Protein AF-A0A0F9RUL5-F1 (afdb_monomer)

Organism: NCBI:txid412755

Radius of gyration: 14.64 Å; Cα contacts (8 Å, |Δi|>4): 175; chains: 1; bounding box: 30×40×40 Å

pLDDT: mean 83.13, std 17.73, range [36.78, 96.88]

Structure (mmCIF, N/CA/C/O backbone):
data_AF-A0A0F9RUL5-F1
#
_entry.id   AF-A0A0F9RUL5-F1
#
loop_
_atom_site.group_PDB
_atom_site.id
_atom_site.type_symbol
_atom_site.label_atom_id
_atom_site.label_alt_id
_atom_site.label_comp_id
_atom_site.label_asym_id
_atom_site.label_entity_id
_atom_site.label_seq_id
_atom_site.pdbx_PDB_ins_code
_atom_site.Cartn_x
_atom_site.Cartn_y
_atom_site.Cartn_z
_atom_site.occupancy
_atom_site.B_iso_or_equiv
_atom_site.auth_seq_id
_atom_site.auth_comp_id
_atom_site.auth_asym_id
_atom_site.auth_atom_id
_atom_site.pdbx_PDB_model_num
ATOM 1 N N . MET A 1 1 ? 1.922 2.879 18.571 1.00 69.00 1 MET A N 1
ATOM 2 C CA . MET A 1 1 ? 1.126 2.474 17.389 1.00 69.00 1 MET A CA 1
ATOM 3 C C . MET A 1 1 ? 1.755 3.078 16.141 1.00 69.00 1 MET A C 1
ATOM 5 O O . MET A 1 1 ? 1.815 4.301 16.063 1.00 69.00 1 MET A O 1
ATOM 9 N N . THR A 1 2 ? 2.261 2.248 15.227 1.00 87.69 2 THR A N 1
ATOM 10 C CA . THR A 1 2 ? 2.953 2.683 13.998 1.00 87.69 2 THR A CA 1
ATOM 11 C C . THR A 1 2 ? 1.966 3.182 12.937 1.00 87.69 2 THR A C 1
ATOM 13 O O . THR A 1 2 ? 0.766 2.897 13.009 1.00 87.69 2 THR A O 1
ATOM 16 N N . THR A 1 3 ? 2.455 3.935 11.950 1.00 90.50 3 THR A N 1
ATOM 17 C CA . THR A 1 3 ? 1.679 4.347 10.766 1.00 90.50 3 THR A CA 1
ATOM 18 C C . THR A 1 3 ? 1.199 3.134 9.974 1.00 90.50 3 THR A C 1
ATOM 20 O O . THR A 1 3 ? 0.022 3.073 9.633 1.00 90.50 3 THR A O 1
ATOM 23 N N . ALA A 1 4 ? 2.048 2.117 9.796 1.00 90.38 4 ALA A N 1
ATOM 24 C CA . ALA A 1 4 ? 1.677 0.854 9.157 1.00 90.38 4 ALA A CA 1
ATOM 25 C C . ALA A 1 4 ? 0.486 0.169 9.855 1.00 90.38 4 ALA A C 1
ATOM 27 O O . ALA A 1 4 ? -0.500 -0.193 9.214 1.00 90.38 4 ALA A O 1
ATOM 28 N N . TYR A 1 5 ? 0.496 0.082 11.190 1.00 90.62 5 TYR A N 1
ATOM 29 C CA . TYR A 1 5 ? -0.638 -0.485 11.926 1.00 90.62 5 TYR A CA 1
ATOM 30 C C . TYR A 1 5 ? -1.918 0.363 11.786 1.00 90.62 5 TYR A C 1
ATOM 32 O O . TYR A 1 5 ? -3.012 -0.184 11.642 1.00 90.62 5 TYR A O 1
ATOM 40 N N . ARG A 1 6 ? -1.807 1.703 11.775 1.00 93.75 6 ARG A N 1
ATOM 41 C CA . ARG A 1 6 ? -2.955 2.593 11.494 1.00 93.75 6 ARG A CA 1
ATOM 42 C C . ARG A 1 6 ? -3.546 2.329 10.113 1.00 93.75 6 ARG A C 1
ATOM 44 O O . ARG A 1 6 ? -4.766 2.268 9.986 1.00 93.75 6 ARG A O 1
ATOM 51 N N . SER A 1 7 ? -2.692 2.148 9.111 1.00 94.94 7 SER A N 1
ATOM 52 C CA . SER A 1 7 ? -3.084 1.811 7.744 1.00 94.94 7 SER A CA 1
ATOM 53 C C . SER A 1 7 ? -3.796 0.464 7.675 1.00 94.94 7 SER A C 1
ATOM 55 O O . SER A 1 7 ? -4.875 0.400 7.099 1.00 94.94 7 SER A O 1
ATOM 57 N N . VAL A 1 8 ? -3.300 -0.576 8.353 1.00 94.25 8 VAL A N 1
ATOM 58 C CA . VAL A 1 8 ? -4.004 -1.869 8.442 1.00 94.25 8 VAL A CA 1
ATOM 59 C C . VAL A 1 8 ? -5.416 -1.702 9.012 1.00 94.25 8 VAL A C 1
ATOM 61 O O . VAL A 1 8 ? -6.379 -2.194 8.425 1.00 94.25 8 VAL A O 1
ATOM 64 N N . LEU A 1 9 ? -5.572 -0.977 10.126 1.00 95.25 9 LEU A N 1
ATOM 65 C CA . LEU A 1 9 ? -6.894 -0.721 10.708 1.00 95.25 9 LEU A CA 1
ATOM 66 C C . LEU A 1 9 ? -7.803 0.082 9.769 1.00 95.25 9 LEU A C 1
ATOM 68 O O . LEU A 1 9 ? -9.003 -0.186 9.705 1.00 95.25 9 LEU A O 1
ATOM 72 N N . HIS A 1 10 ? -7.248 1.066 9.061 1.00 95.56 10 HIS A N 1
ATOM 73 C CA . HIS A 1 10 ? -7.983 1.864 8.085 1.00 95.56 10 HIS A CA 1
ATOM 74 C C . HIS A 1 10 ? -8.502 1.000 6.928 1.00 95.56 10 HIS A C 1
ATOM 76 O O . HIS A 1 10 ? -9.697 1.028 6.646 1.00 95.56 10 HIS A O 1
ATOM 82 N N . MET A 1 11 ? -7.640 0.171 6.337 1.00 96.06 11 MET A N 1
ATOM 83 C CA . MET A 1 11 ? -7.997 -0.721 5.231 1.00 96.06 11 MET A CA 1
ATOM 84 C C . MET A 1 11 ? -9.031 -1.770 5.651 1.00 96.06 11 MET A C 1
ATOM 86 O O . MET A 1 11 ? -10.032 -1.970 4.963 1.00 96.06 11 MET A O 1
ATOM 90 N N . ARG A 1 12 ? -8.867 -2.379 6.834 1.00 95.69 12 ARG A N 1
ATOM 91 C CA . ARG A 1 12 ? -9.841 -3.344 7.374 1.00 95.69 12 ARG A CA 1
ATOM 92 C C . ARG A 1 12 ? -11.220 -2.725 7.594 1.00 95.69 12 ARG A C 1
ATOM 94 O O . ARG A 1 12 ? -12.224 -3.362 7.293 1.00 95.69 12 ARG A O 1
ATOM 101 N N . LYS A 1 13 ? -11.290 -1.469 8.051 1.00 95.94 13 LYS A N 1
ATOM 102 C CA . LYS A 1 13 ? -12.564 -0.731 8.164 1.00 95.94 13 LYS A CA 1
ATOM 103 C C . LYS A 1 13 ? -13.251 -0.496 6.817 1.00 95.94 13 LYS A C 1
ATOM 105 O O . LYS A 1 13 ? -14.461 -0.315 6.796 1.00 95.94 13 LYS A O 1
ATOM 110 N N . GLN A 1 14 ? -12.500 -0.501 5.720 1.00 93.00 14 GLN A N 1
ATOM 111 C CA . GLN A 1 14 ? -13.017 -0.368 4.356 1.00 93.00 14 GLN A CA 1
ATOM 112 C C . GLN A 1 14 ? -13.327 -1.719 3.689 1.00 93.00 14 GLN A C 1
ATOM 114 O O . GLN A 1 14 ? -13.626 -1.760 2.498 1.00 93.00 14 GLN A O 1
ATOM 119 N N . GLY A 1 15 ? -13.252 -2.827 4.432 1.00 93.69 15 GLY A N 1
ATOM 120 C CA . GLY A 1 15 ? -13.556 -4.163 3.917 1.00 93.69 15 GLY A CA 1
ATOM 121 C C . GLY A 1 15 ? -12.404 -4.840 3.173 1.00 93.69 15 GLY A C 1
ATOM 122 O O . GLY A 1 15 ? -12.630 -5.845 2.504 1.00 93.69 15 GLY A O 1
ATOM 123 N N . TRP A 1 16 ? -11.178 -4.324 3.284 1.00 95.00 16 TRP A N 1
ATOM 124 C CA . TRP A 1 16 ? -9.990 -5.001 2.766 1.00 95.00 16 TRP A CA 1
ATOM 125 C C . TRP A 1 16 ? -9.433 -5.999 3.782 1.00 95.00 16 TRP A C 1
ATOM 127 O O . TRP A 1 16 ? -9.389 -5.735 4.988 1.00 95.00 16 TRP A O 1
ATOM 137 N N . TRP A 1 17 ? -8.913 -7.122 3.299 1.00 95.06 17 TRP A N 1
ATOM 138 C CA . TRP A 1 17 ? -8.023 -7.972 4.082 1.00 95.06 17 TRP A CA 1
ATOM 139 C C . TRP A 1 17 ? -6.621 -7.380 4.028 1.00 95.06 17 TRP A C 1
ATOM 141 O O . TRP A 1 17 ? -5.996 -7.396 2.979 1.00 95.06 17 TRP A O 1
ATOM 151 N N . ALA A 1 18 ? -6.132 -6.832 5.143 1.00 93.31 18 ALA A N 1
ATOM 152 C CA . ALA A 1 18 ? -4.847 -6.131 5.187 1.00 93.31 18 ALA A CA 1
ATOM 153 C C . ALA A 1 18 ? -3.951 -6.615 6.332 1.00 93.31 18 ALA A C 1
ATOM 155 O O . ALA A 1 18 ? -4.437 -6.843 7.450 1.00 93.31 18 ALA A O 1
ATOM 156 N N . ASN A 1 19 ? -2.647 -6.722 6.062 1.00 91.00 19 ASN A N 1
ATOM 157 C CA . ASN A 1 19 ? -1.600 -7.079 7.022 1.00 91.00 19 ASN A CA 1
ATOM 158 C C . ASN A 1 19 ? -0.292 -6.333 6.717 1.00 91.00 19 ASN A C 1
ATOM 160 O O . ASN A 1 19 ? -0.004 -6.007 5.572 1.00 91.00 19 ASN A O 1
ATOM 164 N N . THR A 1 20 ? 0.515 -6.081 7.748 1.00 87.94 20 THR A N 1
ATOM 165 C CA . THR A 1 20 ? 1.884 -5.569 7.575 1.00 87.94 20 THR A CA 1
ATOM 166 C C . THR A 1 20 ? 2.781 -6.634 6.949 1.00 87.94 20 THR A C 1
ATOM 168 O O . THR A 1 20 ? 2.719 -7.795 7.369 1.00 87.94 20 THR A O 1
ATOM 171 N N . VAL A 1 21 ? 3.663 -6.237 6.030 1.00 80.44 21 VAL A N 1
ATOM 172 C CA . VAL A 1 21 ? 4.619 -7.144 5.365 1.00 80.44 21 VAL A CA 1
ATOM 173 C C . VAL A 1 21 ? 5.610 -7.749 6.375 1.00 80.44 21 VAL A C 1
ATOM 175 O O . VAL A 1 21 ? 5.958 -8.924 6.282 1.00 80.44 21 VAL A O 1
ATOM 178 N N . GLU A 1 22 ? 5.955 -7.018 7.441 1.00 66.44 22 GLU A N 1
ATOM 179 C CA . GLU A 1 22 ? 6.816 -7.487 8.547 1.00 66.44 22 GLU A CA 1
ATOM 180 C C . GLU A 1 22 ? 6.209 -8.628 9.407 1.00 66.44 22 GLU A C 1
ATOM 182 O O . GLU A 1 22 ? 6.859 -9.156 10.310 1.00 66.44 22 GLU A O 1
ATOM 187 N N . GLY A 1 23 ? 4.958 -9.036 9.159 1.00 51.88 23 GLY A N 1
ATOM 188 C CA . GLY A 1 23 ? 4.121 -9.737 10.139 1.00 51.88 23 GLY A CA 1
ATOM 189 C C . GLY A 1 23 ? 4.431 -11.205 10.469 1.00 51.88 23 GLY A C 1
ATOM 190 O O . GLY A 1 23 ? 3.978 -11.667 11.514 1.00 51.88 23 GLY A O 1
ATOM 191 N N . LYS A 1 24 ? 5.165 -11.974 9.653 1.00 48.44 24 LYS A N 1
ATOM 192 C CA . LYS A 1 24 ? 5.547 -13.374 9.971 1.00 48.44 24 LYS A CA 1
ATOM 193 C C . LYS A 1 24 ? 6.885 -13.709 9.327 1.00 48.44 24 LYS A C 1
ATOM 195 O O . LYS A 1 24 ? 7.213 -13.105 8.323 1.00 48.44 24 LYS A O 1
ATOM 200 N N . ARG A 1 25 ? 7.644 -14.681 9.853 1.00 45.28 25 ARG A N 1
ATOM 201 C CA . ARG A 1 25 ? 8.915 -15.248 9.323 1.00 45.28 25 ARG A CA 1
ATOM 202 C C . ARG A 1 25 ? 8.629 -16.485 8.441 1.00 45.28 25 ARG A C 1
ATOM 204 O O . ARG A 1 25 ? 7.638 -17.155 8.697 1.00 45.28 25 ARG A O 1
ATOM 211 N N . GLY A 1 26 ? 9.410 -16.761 7.391 1.00 43.00 26 GLY A N 1
ATOM 212 C CA . GLY A 1 26 ? 9.228 -17.939 6.516 1.00 43.00 26 GLY A CA 1
ATOM 213 C C . GLY A 1 26 ? 8.628 -17.734 5.112 1.00 43.00 26 GLY A C 1
ATOM 214 O O . GLY A 1 26 ? 7.712 -18.455 4.747 1.00 43.00 26 GLY A O 1
ATOM 215 N N . GLY A 1 27 ? 9.117 -16.788 4.309 1.00 43.34 27 GLY A N 1
ATOM 216 C CA . GLY A 1 27 ? 8.798 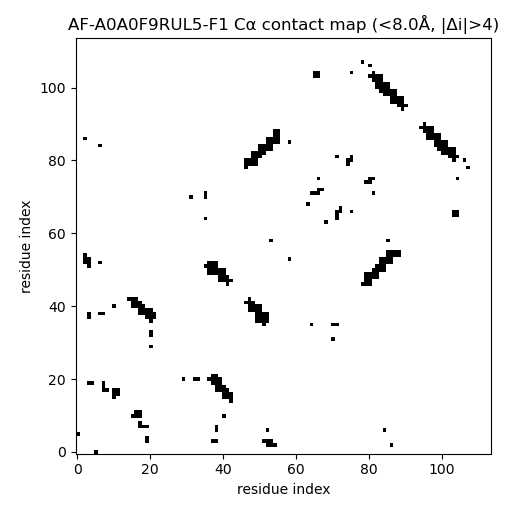-16.725 2.877 1.00 43.34 27 GLY A CA 1
ATOM 217 C C . GLY A 1 27 ? 9.893 -15.976 2.127 1.00 43.34 27 GLY A C 1
ATOM 218 O O . GLY A 1 27 ? 10.297 -14.909 2.577 1.00 43.34 27 GLY A O 1
ATOM 219 N N . GLN A 1 28 ? 10.407 -16.555 1.043 1.00 44.25 28 GLN A N 1
ATOM 220 C CA . GLN A 1 28 ? 11.507 -15.994 0.242 1.00 44.25 28 GLN A CA 1
ATOM 221 C C . GLN A 1 28 ? 11.051 -14.796 -0.621 1.00 44.25 28 GLN A C 1
ATOM 223 O O . GLN A 1 28 ? 11.825 -13.863 -0.798 1.00 44.25 28 GLN A O 1
ATOM 228 N N . TRP A 1 29 ? 9.766 -1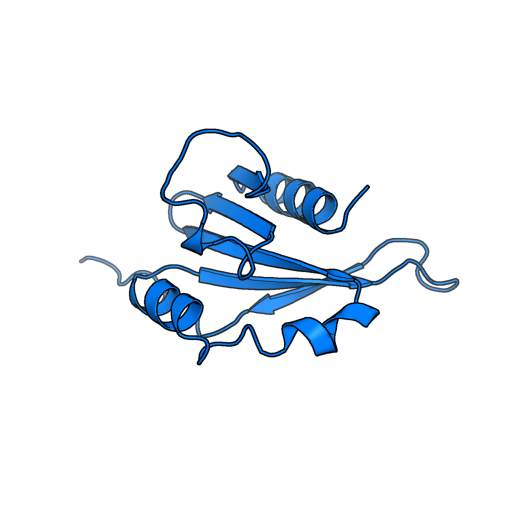4.756 -1.003 1.00 42.12 29 TRP A N 1
ATOM 229 C CA . TRP A 1 29 ? 9.025 -13.642 -1.642 1.00 42.12 29 TRP A CA 1
ATOM 230 C C . TRP A 1 29 ? 8.769 -12.435 -0.718 1.00 42.12 29 TRP A C 1
ATOM 232 O O . TRP A 1 29 ? 7.727 -11.791 -0.763 1.00 42.12 29 TRP A O 1
ATOM 242 N N . ARG A 1 30 ? 9.629 -12.236 0.278 1.00 50.44 30 ARG A N 1
ATOM 243 C CA . ARG A 1 30 ? 9.488 -11.145 1.250 1.00 50.44 30 ARG A CA 1
ATOM 244 C C . ARG A 1 30 ? 10.604 -10.132 1.120 1.00 50.44 30 ARG A C 1
ATOM 246 O O . ARG A 1 30 ? 10.409 -8.987 1.496 1.00 50.44 30 ARG A O 1
ATOM 253 N N . TYR A 1 31 ? 11.756 -10.546 0.599 1.00 47.59 31 TYR A N 1
ATOM 254 C CA . TYR A 1 31 ? 12.934 -9.693 0.455 1.00 47.59 31 TYR A CA 1
ATOM 255 C C . TYR A 1 31 ? 12.790 -8.628 -0.639 1.00 47.59 31 TYR A C 1
ATOM 257 O O . TYR A 1 31 ? 13.454 -7.604 -0.561 1.00 47.59 31 TYR A O 1
ATOM 265 N N . ASP A 1 32 ? 11.910 -8.849 -1.608 1.00 50.28 32 ASP A N 1
ATOM 266 C CA . ASP A 1 32 ? 11.573 -7.970 -2.731 1.00 50.28 32 ASP A CA 1
ATOM 267 C C . ASP A 1 32 ? 10.608 -6.834 -2.355 1.00 50.28 32 ASP A C 1
ATOM 269 O O . ASP A 1 32 ? 10.733 -5.727 -2.874 1.00 50.28 32 ASP A O 1
ATOM 273 N N . HIS A 1 33 ? 9.678 -7.063 -1.421 1.00 58.28 33 HIS A N 1
ATOM 274 C CA . HIS A 1 33 ? 8.753 -6.014 -0.958 1.00 58.28 33 HIS A CA 1
ATOM 275 C C . HIS A 1 33 ? 9.338 -5.154 0.177 1.00 58.28 33 HIS A C 1
ATOM 277 O O . HIS A 1 33 ? 8.880 -4.026 0.400 1.00 58.28 33 HIS A O 1
ATOM 283 N N . PHE A 1 34 ? 10.354 -5.659 0.896 1.00 61.97 34 PHE A N 1
ATOM 284 C CA . PHE A 1 34 ? 11.043 -4.911 1.951 1.00 61.97 34 PHE A CA 1
ATOM 285 C C . PHE A 1 34 ? 11.739 -3.672 1.370 1.00 61.97 34 PHE A C 1
ATOM 287 O O . PHE A 1 34 ? 12.656 -3.771 0.562 1.00 61.97 34 PHE A O 1
ATOM 294 N N . GLY A 1 35 ? 11.303 -2.491 1.814 1.00 69.69 35 GLY A N 1
ATOM 295 C CA . GLY A 1 35 ? 11.799 -1.197 1.333 1.00 69.69 35 GLY A CA 1
ATOM 296 C C . GLY A 1 35 ? 10.891 -0.512 0.308 1.00 69.69 35 GLY A C 1
ATOM 297 O O . GLY A 1 35 ? 11.097 0.668 0.038 1.00 69.69 35 GLY A O 1
ATOM 298 N N . VAL A 1 36 ? 9.867 -1.208 -0.202 1.00 86.25 36 VAL A N 1
ATOM 299 C CA . VAL A 1 36 ? 8.880 -0.651 -1.144 1.00 86.25 36 VAL A CA 1
ATOM 300 C C . VAL A 1 36 ? 7.508 -0.477 -0.496 1.00 86.25 36 VAL A C 1
ATOM 302 O O . VAL A 1 36 ? 6.876 0.555 -0.709 1.00 86.25 36 VAL A O 1
ATOM 305 N N . ALA A 1 37 ? 7.046 -1.459 0.287 1.00 90.44 37 ALA A N 1
ATOM 306 C CA . ALA A 1 37 ? 5.745 -1.416 0.954 1.00 90.44 37 ALA A CA 1
ATOM 307 C C . ALA A 1 37 ? 5.816 -1.902 2.410 1.00 90.44 37 ALA A C 1
ATOM 309 O O . ALA A 1 37 ? 6.417 -2.932 2.714 1.00 90.44 37 ALA A O 1
ATOM 310 N N . ASP A 1 38 ? 5.111 -1.209 3.306 1.00 90.38 38 ASP A N 1
ATOM 311 C CA . ASP A 1 38 ? 4.998 -1.590 4.720 1.00 90.38 38 ASP A CA 1
ATOM 312 C C . ASP A 1 38 ? 3.866 -2.606 4.955 1.00 90.38 38 ASP A C 1
ATOM 314 O O . ASP A 1 38 ? 3.841 -3.330 5.959 1.00 90.38 38 ASP A O 1
ATOM 318 N N . LEU A 1 39 ? 2.867 -2.628 4.070 1.00 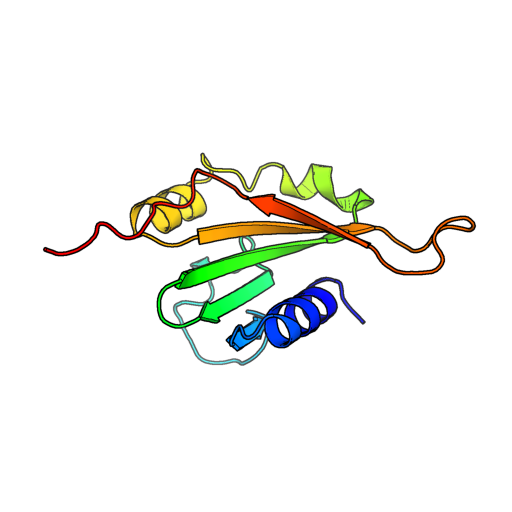89.94 39 LEU A N 1
ATOM 319 C CA . LEU A 1 39 ? 1.679 -3.469 4.189 1.00 89.94 39 LEU A CA 1
ATOM 320 C C . LEU A 1 39 ? 1.078 -3.838 2.833 1.00 89.94 39 LEU A C 1
ATOM 322 O O . LEU A 1 39 ? 1.182 -3.104 1.852 1.00 89.94 39 LEU A O 1
ATOM 326 N N . GLU A 1 40 ? 0.398 -4.975 2.838 1.00 92.00 40 GLU A N 1
ATOM 327 C CA . GLU A 1 40 ? -0.330 -5.533 1.709 1.00 92.00 40 GLU A CA 1
ATOM 328 C C . GLU A 1 40 ? -1.811 -5.646 2.080 1.00 92.00 40 GLU A C 1
ATOM 330 O O . GLU A 1 40 ? -2.174 -6.013 3.208 1.00 92.00 40 GLU A O 1
ATOM 335 N N . ALA A 1 41 ? -2.672 -5.296 1.130 1.00 92.88 41 ALA A N 1
ATOM 336 C CA . ALA A 1 41 ? -4.113 -5.380 1.246 1.00 92.88 41 ALA A CA 1
ATOM 337 C C . ALA A 1 41 ? -4.708 -6.071 0.017 1.00 92.88 41 ALA A C 1
ATOM 339 O O . ALA A 1 41 ? -4.302 -5.822 -1.110 1.00 92.88 41 ALA A O 1
ATOM 340 N N . PHE A 1 42 ? -5.714 -6.908 0.228 1.00 93.31 42 PHE A N 1
ATOM 341 C CA . PHE A 1 42 ? -6.451 -7.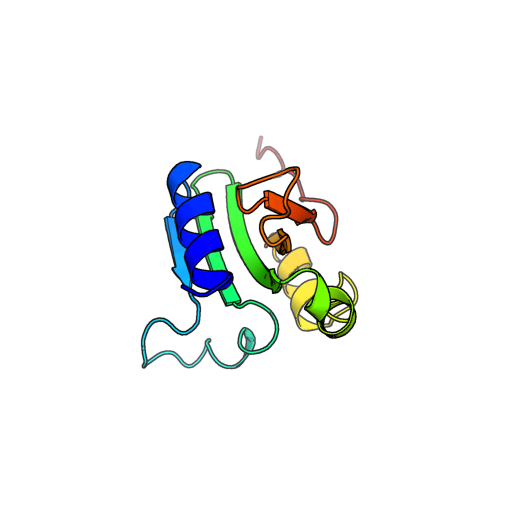588 -0.829 1.00 93.31 42 PHE A CA 1
ATOM 342 C C . PHE A 1 42 ? -7.955 -7.419 -0.624 1.00 93.31 42 PHE A C 1
ATOM 344 O O . PHE A 1 42 ? -8.454 -7.451 0.507 1.00 93.31 42 PHE A O 1
ATOM 351 N N . ARG A 1 43 ? -8.687 -7.260 -1.729 1.00 91.31 43 ARG A N 1
ATOM 352 C CA . ARG A 1 43 ? -10.150 -7.291 -1.743 1.00 91.31 43 ARG A CA 1
ATOM 353 C C . ARG A 1 43 ? -10.643 -7.944 -3.041 1.00 91.31 43 ARG A C 1
ATOM 355 O O . ARG A 1 43 ? -10.217 -7.528 -4.121 1.00 91.31 43 ARG A O 1
ATOM 362 N N . PRO A 1 44 ? -11.575 -8.915 -2.971 1.00 88.50 44 PRO A N 1
ATOM 363 C CA . PRO A 1 44 ? -12.169 -9.509 -4.167 1.00 88.50 44 PRO A CA 1
ATOM 364 C C . PRO A 1 44 ? -12.723 -8.448 -5.133 1.00 88.50 44 PRO A C 1
ATOM 366 O O . PRO A 1 44 ? -13.336 -7.463 -4.708 1.00 88.50 44 PRO A O 1
ATOM 369 N N . GLY A 1 45 ? -12.457 -8.622 -6.430 1.00 87.69 45 GLY A N 1
ATOM 370 C CA . GLY A 1 45 ? -12.839 -7.678 -7.491 1.00 87.69 45 GLY A CA 1
ATOM 371 C C . GLY A 1 45 ? -12.029 -6.374 -7.548 1.00 87.69 45 GLY A C 1
ATOM 372 O O . GLY A 1 45 ? -12.297 -5.550 -8.410 1.00 87.69 45 GLY A O 1
ATOM 373 N N . HIS A 1 46 ? -11.060 -6.169 -6.646 1.00 86.69 46 HIS A N 1
ATOM 374 C CA . HIS A 1 46 ? -10.233 -4.952 -6.595 1.00 86.69 46 HIS A CA 1
ATOM 375 C C . HIS A 1 46 ? -8.727 -5.236 -6.699 1.00 86.69 46 HIS A C 1
ATOM 377 O O . HIS A 1 46 ? -7.954 -4.297 -6.864 1.00 86.69 46 HIS A O 1
ATOM 383 N N . GLY A 1 47 ? -8.311 -6.505 -6.612 1.00 89.44 47 GLY A N 1
ATOM 384 C CA . GLY A 1 47 ? -6.915 -6.924 -6.737 1.00 89.44 47 GLY A CA 1
ATOM 385 C C . GLY A 1 47 ? -6.119 -6.837 -5.433 1.00 89.44 47 GLY A C 1
ATOM 386 O O . GLY A 1 47 ? -6.681 -6.833 -4.330 1.00 89.44 47 GLY A O 1
ATOM 387 N N . ILE A 1 48 ? -4.793 -6.816 -5.583 1.00 92.62 48 ILE A N 1
ATOM 388 C CA . ILE A 1 48 ? -3.825 -6.676 -4.491 1.00 92.62 48 ILE A CA 1
ATOM 389 C C . ILE A 1 48 ? -3.256 -5.256 -4.522 1.00 92.62 48 ILE A C 1
ATOM 391 O O . ILE A 1 48 ? -2.903 -4.723 -5.574 1.00 92.62 48 ILE A O 1
ATOM 395 N N . LEU A 1 49 ? -3.165 -4.654 -3.344 1.00 93.25 49 LEU A N 1
ATOM 396 C CA . LEU A 1 49 ? -2.695 -3.305 -3.109 1.00 93.25 49 LEU A CA 1
ATOM 397 C C . LEU A 1 49 ? -1.517 -3.330 -2.139 1.00 93.25 49 LEU A C 1
ATOM 399 O O . LEU A 1 49 ? -1.635 -3.769 -0.994 1.00 93.25 49 LEU A O 1
ATOM 403 N N . TRP A 1 50 ? -0.396 -2.790 -2.589 1.00 93.75 50 TRP A N 1
ATOM 404 C CA . TRP A 1 50 ? 0.756 -2.492 -1.756 1.00 93.75 50 TRP A CA 1
ATOM 405 C C . TRP A 1 50 ? 0.706 -1.054 -1.268 1.00 93.75 50 TRP A C 1
ATOM 407 O O . TRP A 1 50 ? 0.363 -0.132 -2.010 1.00 93.75 50 TRP A O 1
ATOM 417 N N . ILE A 1 51 ? 1.046 -0.858 0.002 1.00 94.06 51 ILE A N 1
ATOM 418 C CA . ILE A 1 51 ? 0.934 0.446 0.642 1.00 94.06 51 ILE A CA 1
ATOM 419 C C . ILE A 1 51 ? 2.218 0.748 1.404 1.00 94.06 51 ILE A C 1
ATOM 421 O O . ILE A 1 51 ? 2.576 0.053 2.357 1.00 94.06 51 ILE A O 1
ATOM 425 N N . GLN A 1 52 ? 2.861 1.853 1.036 1.00 94.75 52 GLN A N 1
ATOM 426 C CA . GLN A 1 52 ? 3.922 2.453 1.838 1.00 94.75 52 GLN A CA 1
ATOM 427 C C . GLN A 1 52 ? 3.322 3.487 2.790 1.00 94.75 52 GLN A C 1
ATOM 429 O O . GLN A 1 52 ? 2.587 4.381 2.370 1.00 94.75 52 GLN A O 1
ATOM 434 N N . SER A 1 53 ? 3.590 3.371 4.090 1.00 94.12 53 SER A N 1
ATOM 435 C CA . SER A 1 53 ? 2.808 4.044 5.124 1.00 94.12 53 SER A CA 1
ATOM 436 C C . SER A 1 53 ? 3.676 4.785 6.138 1.00 94.12 53 SER A C 1
ATOM 438 O O . SER A 1 53 ? 4.131 4.230 7.138 1.00 94.12 53 SER A O 1
ATOM 440 N N . TYR A 1 54 ? 3.747 6.104 6.012 1.00 93.38 54 TYR A N 1
ATOM 441 C CA . TYR A 1 54 ? 4.651 6.944 6.798 1.00 93.38 54 TYR A CA 1
ATOM 442 C C . TYR A 1 54 ? 3.974 8.199 7.353 1.00 93.38 54 TYR A C 1
ATOM 444 O O . TYR A 1 54 ? 2.845 8.552 7.010 1.00 93.38 54 TYR A O 1
ATOM 452 N N . ASP A 1 55 ? 4.670 8.868 8.270 1.00 94.44 55 ASP A N 1
ATOM 453 C CA . ASP A 1 55 ? 4.276 10.179 8.786 1.00 94.44 55 ASP A CA 1
ATOM 454 C C . ASP A 1 55 ? 4.598 11.262 7.748 1.00 94.44 55 ASP A C 1
ATOM 456 O O . ASP A 1 55 ? 5.627 11.180 7.080 1.00 94.44 55 ASP A O 1
ATOM 460 N N . TYR A 1 56 ? 3.763 12.296 7.635 1.00 94.19 56 TYR A N 1
ATOM 461 C CA . TYR A 1 56 ? 3.946 13.410 6.699 1.00 94.19 56 TYR A CA 1
ATOM 462 C C . TYR A 1 56 ? 5.385 13.949 6.626 1.00 94.19 56 TYR A C 1
ATOM 464 O O . TYR A 1 56 ? 5.874 1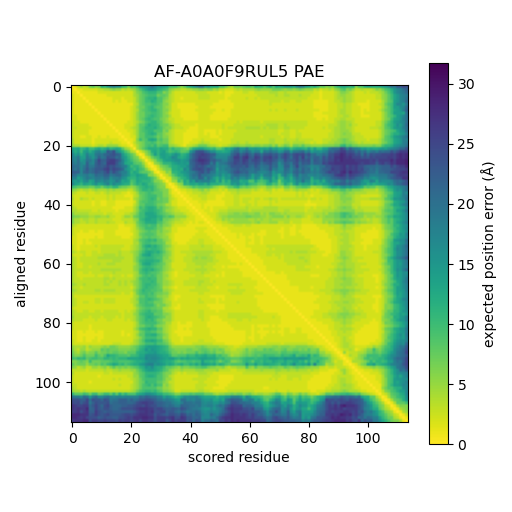4.241 5.534 1.00 94.19 56 TYR A O 1
ATOM 472 N N . TYR A 1 57 ? 6.097 14.042 7.754 1.00 91.75 57 TYR A N 1
ATOM 473 C CA . TYR A 1 57 ? 7.473 14.557 7.767 1.00 91.75 57 TYR A CA 1
ATOM 474 C C . TYR A 1 57 ? 8.491 13.645 7.063 1.00 91.75 57 TYR A C 1
ATOM 476 O O . TYR A 1 57 ? 9.519 14.132 6.599 1.00 91.75 57 TYR A O 1
ATOM 484 N N . ALA A 1 58 ? 8.199 12.350 6.930 1.00 91.50 58 ALA A N 1
ATOM 485 C CA . ALA A 1 58 ? 9.036 11.386 6.219 1.00 91.50 58 ALA A CA 1
ATOM 486 C C . ALA A 1 58 ? 8.741 11.325 4.709 1.00 91.50 58 ALA A C 1
ATOM 488 O O . ALA A 1 58 ? 9.423 10.606 3.985 1.00 91.50 58 ALA A O 1
ATOM 489 N N . ARG A 1 59 ? 7.773 12.102 4.199 1.00 92.94 59 ARG A N 1
ATOM 490 C CA . ARG A 1 59 ? 7.357 12.079 2.785 1.00 92.94 59 ARG A CA 1
ATOM 491 C C . ARG A 1 59 ? 8.521 12.188 1.803 1.00 92.94 59 ARG A C 1
ATOM 493 O O . ARG A 1 59 ? 8.604 11.376 0.891 1.00 92.94 59 ARG A O 1
ATOM 500 N N . LYS A 1 60 ? 9.444 13.126 2.036 1.00 91.56 60 LYS A N 1
ATOM 501 C CA . LYS A 1 60 ? 10.608 13.335 1.159 1.00 91.56 60 LYS A CA 1
ATOM 502 C C . LYS A 1 60 ? 11.508 12.104 1.049 1.00 91.56 60 LYS A C 1
ATOM 504 O O . LYS A 1 60 ? 12.094 11.879 -0.000 1.00 91.56 60 LYS A O 1
ATOM 509 N N . VAL A 1 61 ? 11.605 11.303 2.112 1.00 90.38 61 VAL A N 1
ATOM 510 C CA . VAL A 1 61 ? 12.405 10.070 2.110 1.00 90.38 61 VAL A CA 1
ATOM 511 C C . VAL A 1 61 ? 11.792 9.037 1.165 1.00 90.38 61 VAL A C 1
ATOM 513 O O . VAL A 1 61 ? 12.527 8.277 0.551 1.00 90.38 61 VAL A O 1
ATOM 516 N N . HIS A 1 62 ? 10.469 9.051 0.982 1.00 91.69 62 HIS A N 1
ATOM 517 C CA . HIS A 1 62 ? 9.730 8.071 0.185 1.00 91.69 62 HIS A CA 1
ATOM 518 C C . HIS A 1 62 ? 9.314 8.569 -1.209 1.00 91.69 62 HIS A C 1
ATOM 520 O O . HIS A 1 62 ? 8.668 7.826 -1.938 1.00 91.69 62 HIS A O 1
ATOM 526 N N . ASP A 1 63 ? 9.677 9.787 -1.629 1.00 90.75 63 ASP A N 1
ATOM 527 C CA . ASP A 1 63 ? 9.299 10.301 -2.961 1.00 90.75 63 ASP A CA 1
ATOM 528 C C . ASP A 1 63 ? 9.956 9.509 -4.121 1.00 90.75 63 ASP A C 1
ATOM 530 O O . ASP A 1 63 ? 9.466 9.537 -5.253 1.00 90.75 63 ASP A O 1
ATOM 534 N N . HIS A 1 64 ? 11.027 8.754 -3.842 1.00 92.69 64 HIS A N 1
ATOM 535 C CA . HIS A 1 64 ? 11.647 7.827 -4.797 1.00 92.69 64 HIS A CA 1
ATOM 536 C C . HIS A 1 64 ? 10.794 6.575 -5.079 1.00 92.69 64 HIS A C 1
ATOM 538 O O . HIS A 1 64 ? 10.986 5.930 -6.106 1.00 92.69 64 HIS A O 1
ATOM 544 N N . LEU A 1 65 ? 9.838 6.244 -4.202 1.00 93.38 65 LEU A N 1
ATOM 545 C CA . LEU A 1 65 ? 8.886 5.147 -4.387 1.00 93.38 65 LEU A CA 1
ATOM 546 C C . LEU A 1 65 ? 7.724 5.632 -5.263 1.00 93.38 65 LEU A C 1
ATOM 548 O O . LEU A 1 65 ? 6.618 5.897 -4.804 1.00 93.38 65 LEU A O 1
ATOM 552 N N . ASN A 1 66 ? 8.007 5.835 -6.543 1.00 93.44 66 ASN A N 1
ATOM 553 C CA . ASN A 1 66 ? 7.050 6.316 -7.537 1.00 93.44 66 ASN A CA 1
ATOM 554 C C . ASN A 1 66 ? 6.908 5.309 -8.693 1.00 93.44 66 ASN A C 1
ATOM 556 O O . ASN A 1 66 ? 7.464 4.215 -8.639 1.00 93.44 66 ASN A O 1
ATOM 560 N N . ALA A 1 67 ? 6.140 5.663 -9.727 1.00 92.81 67 ALA A N 1
ATOM 561 C CA . ALA A 1 67 ? 5.811 4.754 -10.828 1.00 92.81 67 ALA A CA 1
ATOM 562 C C . ALA A 1 67 ? 7.032 4.317 -11.662 1.00 92.81 67 ALA A C 1
ATOM 564 O O . ALA A 1 67 ? 6.959 3.299 -12.341 1.00 92.81 67 ALA A O 1
ATOM 565 N N . GLU A 1 68 ? 8.151 5.044 -11.583 1.00 93.12 68 GLU A N 1
ATOM 566 C CA . GLU A 1 68 ? 9.397 4.698 -12.277 1.00 93.12 68 GLU A CA 1
ATOM 567 C C . GLU A 1 68 ? 10.329 3.818 -11.436 1.00 93.12 68 GLU A C 1
ATOM 569 O O . GLU A 1 68 ? 11.340 3.329 -11.941 1.00 93.12 68 GLU A O 1
ATOM 574 N N . HIS A 1 69 ? 10.017 3.591 -10.155 1.00 92.25 69 HIS A N 1
ATOM 575 C CA . HIS A 1 69 ? 10.794 2.671 -9.333 1.00 92.25 69 HIS A CA 1
ATOM 576 C C . HIS A 1 69 ? 10.677 1.250 -9.914 1.00 92.25 69 HIS A C 1
ATOM 578 O O . HIS A 1 69 ? 9.548 0.781 -10.060 1.00 92.25 69 HIS A O 1
ATOM 584 N N . PRO A 1 70 ? 11.782 0.525 -10.187 1.00 90.88 70 PRO A N 1
ATOM 585 C CA . PRO A 1 70 ? 11.752 -0.725 -10.957 1.00 90.88 70 PRO A CA 1
ATOM 586 C C . PRO A 1 70 ? 10.726 -1.745 -10.448 1.00 90.88 70 PRO A C 1
ATOM 588 O O . PRO A 1 70 ? 9.870 -2.201 -11.195 1.00 90.88 70 PRO A O 1
ATOM 591 N N . ILE A 1 71 ? 10.728 -1.998 -9.136 1.00 90.25 71 ILE A N 1
ATOM 592 C CA . ILE A 1 71 ? 9.806 -2.953 -8.503 1.00 90.25 71 ILE A CA 1
ATOM 593 C C . ILE A 1 71 ? 8.347 -2.472 -8.571 1.00 90.25 71 ILE A C 1
ATOM 595 O O . ILE A 1 71 ? 7.442 -3.270 -8.792 1.00 90.25 71 ILE A O 1
ATOM 599 N N . ILE A 1 72 ? 8.101 -1.167 -8.398 1.00 91.62 72 ILE A N 1
ATOM 600 C CA . ILE A 1 72 ? 6.737 -0.614 -8.436 1.00 91.62 72 ILE A CA 1
ATOM 601 C C . ILE A 1 72 ? 6.215 -0.659 -9.869 1.00 91.62 72 ILE A C 1
ATOM 603 O O . ILE A 1 72 ? 5.060 -1.001 -10.092 1.00 91.62 72 ILE A O 1
ATOM 607 N N . LYS A 1 73 ? 7.069 -0.346 -10.842 1.00 91.44 73 LYS A N 1
ATOM 608 C CA . LYS A 1 73 ? 6.743 -0.397 -12.261 1.00 91.44 73 LYS A CA 1
ATOM 609 C C . LYS A 1 73 ? 6.307 -1.797 -12.687 1.00 91.44 73 LYS A C 1
ATOM 611 O O . LYS A 1 73 ? 5.234 -1.934 -13.270 1.00 91.44 73 LYS A O 1
ATOM 616 N N . ASP A 1 74 ? 7.087 -2.820 -12.345 1.00 90.81 74 ASP A N 1
ATOM 617 C CA . ASP A 1 74 ? 6.774 -4.213 -12.683 1.00 90.81 74 ASP A CA 1
ATOM 618 C C . ASP A 1 74 ? 5.512 -4.704 -11.956 1.00 90.81 74 ASP A C 1
ATOM 620 O O . ASP A 1 74 ? 4.669 -5.390 -12.541 1.00 90.81 74 ASP A O 1
ATOM 624 N N . TRP A 1 75 ? 5.329 -4.290 -10.698 1.00 91.12 75 TRP A N 1
ATOM 625 C CA . TRP A 1 75 ? 4.120 -4.570 -9.924 1.00 91.12 75 TRP A CA 1
ATOM 626 C C . TRP A 1 75 ? 2.861 -3.984 -10.572 1.00 91.12 75 TRP A C 1
ATOM 628 O O . TRP A 1 75 ? 1.875 -4.694 -10.776 1.00 91.12 75 TRP A O 1
ATOM 638 N N . LEU A 1 76 ? 2.905 -2.702 -10.947 1.00 92.25 76 LEU A N 1
ATOM 639 C CA . LEU A 1 76 ? 1.803 -2.027 -11.632 1.00 92.25 76 LEU A CA 1
ATOM 640 C C . LEU A 1 76 ? 1.527 -2.660 -13.005 1.00 92.25 76 LEU A C 1
ATOM 642 O O . LEU A 1 76 ? 0.369 -2.854 -13.365 1.00 92.25 76 LEU A O 1
ATOM 646 N N . ALA A 1 77 ? 2.572 -3.031 -13.754 1.00 90.62 77 ALA A N 1
ATOM 647 C CA . ALA A 1 77 ? 2.441 -3.717 -15.042 1.00 90.62 77 ALA A CA 1
ATOM 648 C C . ALA A 1 77 ? 1.815 -5.117 -14.917 1.00 90.62 77 ALA A C 1
ATOM 650 O O . ALA A 1 77 ? 1.188 -5.598 -15.857 1.00 90.62 77 ALA A O 1
ATOM 651 N N . SER A 1 78 ? 1.935 -5.745 -13.746 1.00 90.19 78 SER A N 1
ATOM 652 C CA . SER A 1 78 ? 1.319 -7.038 -13.429 1.00 90.19 78 SER A CA 1
ATOM 653 C C . SER A 1 78 ? -0.143 -6.917 -12.965 1.00 90.19 78 SER A C 1
ATOM 655 O O . SER A 1 78 ? -0.733 -7.903 -12.525 1.00 90.19 78 SER A O 1
ATOM 657 N N . GLY A 1 79 ? -0.734 -5.716 -13.020 1.00 89.75 79 GLY A N 1
ATOM 658 C CA . GLY A 1 79 ? -2.096 -5.440 -12.544 1.00 89.75 79 GLY A CA 1
ATOM 659 C C . GLY A 1 79 ? -2.194 -5.193 -11.035 1.00 89.75 79 GLY A C 1
ATOM 660 O O . GLY A 1 79 ? -3.294 -5.055 -10.492 1.00 89.75 79 GLY A O 1
ATOM 661 N N . GLY A 1 80 ? -1.056 -5.131 -10.343 1.00 92.00 80 GLY A N 1
ATOM 662 C CA . GLY A 1 80 ? -0.981 -4.718 -8.953 1.00 92.00 80 GLY A CA 1
ATOM 663 C C . GLY A 1 80 ? -1.290 -3.232 -8.776 1.00 92.00 80 GLY A C 1
ATOM 664 O O . GLY A 1 80 ? -1.228 -2.438 -9.713 1.00 92.00 80 GLY A O 1
ATOM 665 N N . GLN A 1 81 ? -1.622 -2.831 -7.552 1.00 94.25 81 GLN A N 1
ATOM 666 C CA . GLN A 1 81 ? -1.838 -1.426 -7.208 1.00 94.25 81 GLN A CA 1
ATOM 667 C C . GLN A 1 81 ? -0.849 -0.965 -6.142 1.00 94.25 81 GLN A C 1
ATOM 669 O O . GLN A 1 81 ? -0.482 -1.739 -5.255 1.00 94.25 81 GLN A O 1
ATOM 674 N N . PHE A 1 82 ? -0.442 0.303 -6.194 1.00 94.62 82 PHE A N 1
ATOM 675 C CA . PHE A 1 82 ? 0.460 0.887 -5.205 1.00 94.62 82 PHE A CA 1
ATOM 676 C C . PHE A 1 82 ? -0.009 2.276 -4.768 1.00 94.62 82 PHE A C 1
ATOM 678 O O . PHE A 1 82 ? -0.395 3.113 -5.591 1.00 94.62 82 PHE A O 1
ATOM 685 N N . CYS A 1 83 ? 0.027 2.544 -3.464 1.00 95.75 83 CYS A N 1
ATOM 686 C CA . CYS A 1 83 ? -0.251 3.876 -2.945 1.00 95.75 83 CYS A CA 1
ATOM 687 C C . CYS A 1 83 ? 0.575 4.218 -1.705 1.00 95.75 83 CYS A C 1
ATOM 689 O O . CYS A 1 83 ? 1.088 3.362 -0.984 1.00 95.75 83 CYS A O 1
ATOM 691 N N . HIS A 1 84 ? 0.681 5.515 -1.438 1.00 96.25 84 HIS A N 1
ATOM 692 C CA . HIS A 1 84 ? 1.224 6.026 -0.192 1.00 96.25 84 HIS A CA 1
ATOM 693 C C . HIS A 1 84 ? 0.095 6.374 0.769 1.00 96.25 84 HIS A C 1
ATOM 695 O O . HIS A 1 84 ? -0.808 7.143 0.433 1.00 96.25 84 HIS A O 1
ATOM 701 N N . HIS A 1 85 ? 0.200 5.872 1.993 1.00 96.88 85 HIS A N 1
ATOM 702 C CA . HIS A 1 85 ? -0.576 6.333 3.133 1.00 96.88 85 HIS A CA 1
ATOM 703 C C . HIS A 1 85 ? 0.241 7.350 3.926 1.00 96.88 85 HIS A C 1
ATOM 705 O O . HIS A 1 85 ? 1.127 6.994 4.706 1.00 96.88 85 HIS A O 1
ATOM 711 N N . VAL A 1 86 ? -0.077 8.630 3.738 1.00 96.81 86 VAL A N 1
ATOM 712 C CA . VAL A 1 86 ? 0.593 9.738 4.418 1.00 96.81 86 VAL A CA 1
ATOM 713 C C . VAL A 1 86 ? -0.229 10.144 5.634 1.00 96.81 86 VAL A C 1
ATOM 715 O O . VAL A 1 86 ? -1.299 10.748 5.527 1.00 96.81 86 VAL A O 1
ATOM 718 N N . TRP A 1 87 ? 0.268 9.797 6.816 1.00 96.31 87 TRP A N 1
ATOM 719 C CA . TRP A 1 87 ? -0.397 10.094 8.077 1.00 96.31 87 TRP A CA 1
ATOM 720 C C . TRP A 1 87 ? 0.030 11.450 8.626 1.00 96.31 87 TRP A C 1
ATOM 722 O O . TRP A 1 87 ? 1.208 11.715 8.863 1.00 96.31 87 TRP A O 1
ATOM 732 N N . HIS A 1 88 ? -0.953 12.293 8.910 1.00 94.56 88 HIS A N 1
ATOM 733 C CA . HIS A 1 88 ? -0.753 13.597 9.523 1.00 94.56 88 HIS A CA 1
ATOM 734 C C . HIS A 1 88 ? -1.075 13.519 11.013 1.00 94.56 88 HIS A C 1
ATOM 736 O O . HIS A 1 88 ? -2.173 13.104 11.412 1.00 94.56 88 HIS A O 1
ATOM 742 N N . ARG A 1 89 ? -0.112 13.930 11.846 1.00 90.62 89 ARG A N 1
ATOM 743 C CA . ARG A 1 89 ? -0.291 13.994 13.301 1.00 90.62 89 ARG A CA 1
ATOM 744 C C . ARG A 1 89 ? -1.442 14.937 13.672 1.00 90.62 89 ARG A C 1
ATOM 746 O O . ARG A 1 89 ? -1.625 15.958 13.005 1.00 90.62 89 ARG A O 1
ATOM 753 N N . PRO A 1 90 ? -2.161 14.658 14.773 1.00 88.56 90 PRO A N 1
ATOM 754 C CA . PRO A 1 90 ? -3.107 15.596 15.350 1.00 88.56 90 PRO A CA 1
ATOM 755 C C . PRO A 1 90 ? -2.460 16.962 15.582 1.00 88.56 90 PRO A C 1
ATOM 757 O O . PRO A 1 90 ? -1.324 17.058 16.046 1.00 88.56 90 PRO A O 1
ATOM 760 N N . ARG A 1 91 ? -3.205 18.024 15.293 1.00 87.50 91 ARG A N 1
ATOM 761 C CA . ARG A 1 91 ? -2.835 19.415 15.584 1.00 87.50 91 ARG A CA 1
ATOM 762 C C . ARG A 1 91 ? -3.915 20.036 16.462 1.00 87.50 91 ARG A C 1
ATOM 764 O O . ARG A 1 91 ? -5.034 19.540 16.503 1.00 87.50 91 ARG A O 1
ATOM 771 N N . LYS A 1 92 ? -3.635 21.175 17.101 1.00 84.94 92 LYS A N 1
ATOM 772 C CA . LYS A 1 92 ? -4.606 21.872 17.973 1.00 84.94 92 LYS A CA 1
ATOM 773 C C . LYS A 1 92 ? -5.986 22.075 17.316 1.00 84.94 92 LYS A C 1
ATOM 775 O O . LYS A 1 92 ? -6.999 21.959 17.989 1.00 84.94 92 LYS A O 1
ATOM 780 N N . LYS A 1 93 ? -6.025 22.339 16.002 1.00 85.12 93 LYS A N 1
ATOM 781 C CA . LYS A 1 93 ? -7.265 22.514 15.219 1.00 85.12 93 LYS A CA 1
ATOM 782 C C . LYS A 1 93 ? -7.893 21.203 14.716 1.00 85.12 93 LYS A C 1
ATOM 784 O O . LYS A 1 93 ? -9.064 21.197 14.367 1.00 85.12 93 LYS A O 1
ATOM 789 N N . ILE A 1 94 ? -7.129 20.111 14.652 1.00 81.69 94 ILE A N 1
ATOM 790 C CA . ILE A 1 94 ? -7.579 18.798 14.168 1.00 81.69 94 ILE A CA 1
ATOM 791 C C . ILE A 1 94 ? -7.072 17.751 15.168 1.00 81.69 94 ILE A C 1
ATOM 793 O O . ILE A 1 94 ? -5.955 17.251 15.019 1.00 81.69 94 ILE A O 1
ATOM 797 N N . PRO A 1 95 ? -7.855 17.412 16.206 1.00 82.88 95 PRO A N 1
ATOM 798 C CA . PRO A 1 95 ? -7.384 16.595 17.327 1.00 82.88 95 PRO A CA 1
ATOM 799 C C . PRO A 1 95 ? -7.241 15.103 16.984 1.00 82.88 95 PRO A C 1
ATOM 801 O O . PRO A 1 95 ? -6.959 14.284 17.856 1.00 82.88 95 PRO A O 1
ATOM 804 N N . LYS A 1 96 ? -7.437 14.721 15.720 1.00 88.19 96 LYS A N 1
ATOM 805 C CA . LYS A 1 96 ? -7.377 13.339 15.246 1.00 88.19 96 LYS A CA 1
ATOM 806 C C . LYS A 1 96 ? -6.315 13.202 14.164 1.00 88.19 96 LYS A C 1
ATOM 808 O O . LYS A 1 96 ? -6.027 14.145 13.434 1.00 88.19 96 LYS A O 1
ATOM 813 N N . TRP A 1 97 ? -5.753 12.003 14.066 1.00 91.44 97 TRP A N 1
ATOM 814 C CA . TRP A 1 97 ? -4.908 11.639 12.937 1.00 91.44 97 TRP A CA 1
ATOM 815 C C . TRP A 1 97 ? -5.729 11.701 11.655 1.00 91.44 97 TRP A C 1
ATOM 817 O O . TRP A 1 97 ? -6.861 11.217 11.626 1.00 91.44 97 TRP A O 1
ATOM 827 N N . THR A 1 98 ? -5.146 12.274 10.613 1.00 94.19 98 THR A N 1
ATOM 828 C CA . THR A 1 98 ? -5.739 12.308 9.275 1.00 94.19 98 THR A CA 1
ATOM 829 C C . THR A 1 98 ? -4.847 11.543 8.309 1.00 94.19 98 THR A C 1
ATOM 831 O O . THR A 1 98 ? -3.643 11.415 8.536 1.00 94.19 98 THR A O 1
ATOM 834 N N . LEU A 1 99 ? -5.463 10.970 7.281 1.00 95.81 99 LEU A N 1
ATOM 835 C CA . LEU A 1 99 ? -4.793 10.176 6.262 1.00 95.81 99 LEU A CA 1
ATOM 836 C C . LEU A 1 99 ? -4.989 10.853 4.910 1.00 95.81 99 LEU A C 1
ATOM 838 O O . LEU A 1 99 ? -6.117 11.142 4.520 1.00 95.81 99 LEU A O 1
ATOM 842 N N . GLU A 1 100 ? -3.890 11.058 4.200 1.00 95.81 100 GLU A N 1
ATOM 843 C CA . GLU A 1 100 ? -3.859 11.400 2.783 1.00 95.81 100 GLU A CA 1
ATOM 844 C C . GLU A 1 100 ? -3.407 10.149 2.019 1.00 95.81 100 GLU A C 1
ATOM 846 O O . GLU A 1 100 ? -2.351 9.589 2.313 1.00 95.81 100 GLU A O 1
ATOM 851 N N . THR A 1 101 ? -4.216 9.691 1.062 1.00 95.81 101 THR A N 1
ATOM 852 C CA . THR A 1 101 ? -3.864 8.564 0.184 1.00 95.81 101 THR A CA 1
ATOM 853 C C . THR A 1 101 ? -3.381 9.109 -1.152 1.00 95.81 101 THR A C 1
ATOM 855 O O . THR A 1 101 ? -4.106 9.858 -1.804 1.00 95.81 101 THR A O 1
ATOM 858 N N . ARG A 1 102 ? -2.168 8.739 -1.567 1.00 94.94 102 ARG A N 1
ATOM 859 C CA . ARG A 1 102 ? -1.599 9.123 -2.867 1.00 94.94 102 ARG A CA 1
ATOM 860 C C . ARG A 1 102 ? -1.387 7.875 -3.711 1.00 94.94 102 ARG A C 1
ATOM 862 O O . ARG A 1 102 ? -0.476 7.102 -3.437 1.00 94.94 102 ARG A O 1
ATOM 869 N N . TRP A 1 103 ? -2.228 7.679 -4.715 1.00 94.62 103 TRP A N 1
ATOM 870 C CA . TRP A 1 103 ? -2.081 6.582 -5.670 1.00 94.62 103 TRP A CA 1
ATOM 871 C C . TRP A 1 103 ? -0.897 6.829 -6.602 1.00 94.62 103 TRP A C 1
ATOM 873 O O . TRP A 1 103 ? -0.655 7.967 -7.009 1.00 94.62 103 TRP A O 1
ATOM 883 N N . ILE A 1 104 ? -0.156 5.767 -6.903 1.00 93.75 104 ILE A N 1
ATOM 884 C CA . ILE A 1 104 ? 0.993 5.792 -7.802 1.00 93.75 104 ILE A CA 1
ATOM 885 C C . ILE A 1 104 ? 0.626 5.002 -9.057 1.00 93.75 104 ILE A C 1
ATOM 887 O O . ILE A 1 104 ? 0.234 3.842 -8.970 1.00 93.75 104 ILE A O 1
ATOM 891 N N . GLY A 1 105 ? 0.743 5.652 -10.215 1.00 85.00 105 GLY A N 1
ATOM 892 C CA . GLY A 1 105 ? 0.194 5.138 -11.470 1.00 85.00 105 GLY A CA 1
ATOM 893 C C . GLY A 1 105 ? -1.326 5.322 -11.568 1.00 85.00 105 GLY A C 1
ATOM 894 O O . GLY A 1 105 ? -1.982 5.792 -10.636 1.00 85.00 105 GLY A O 1
ATOM 895 N N . ALA A 1 106 ? -1.892 4.985 -12.726 1.00 62.25 106 ALA A N 1
ATOM 896 C CA . ALA A 1 106 ? -3.339 4.889 -12.879 1.00 62.25 106 ALA A CA 1
ATOM 897 C C . ALA A 1 106 ? -3.793 3.513 -12.367 1.00 62.25 106 ALA A C 1
ATOM 899 O O . ALA A 1 106 ? -3.171 2.518 -12.745 1.00 62.25 106 ALA A O 1
ATOM 900 N N . PRO A 1 107 ? -4.857 3.408 -11.549 1.00 54.28 107 PRO A N 1
ATOM 901 C CA . PRO A 1 107 ? -5.473 2.114 -11.305 1.00 54.28 107 PRO A CA 1
ATOM 902 C C . PRO A 1 107 ? -5.955 1.588 -12.658 1.00 54.28 107 PRO A C 1
ATOM 904 O O . PRO A 1 107 ? -6.858 2.176 -13.261 1.00 54.28 107 PRO A O 1
ATOM 907 N N . GLN A 1 108 ? -5.325 0.529 -13.170 1.00 50.75 108 GLN A N 1
ATOM 908 C CA . GLN A 1 108 ? -5.869 -0.166 -14.327 1.00 50.75 108 GLN A CA 1
ATOM 909 C C . GLN A 1 108 ? -7.233 -0.701 -13.893 1.00 50.75 108 GLN A C 1
ATOM 911 O O . GLN A 1 10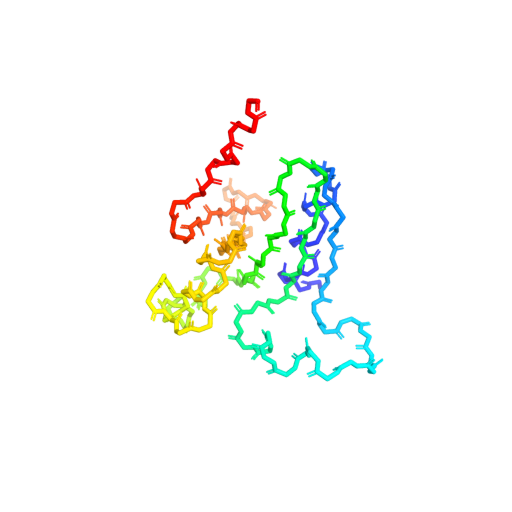8 ? -7.334 -1.509 -12.967 1.00 50.75 108 GLN A O 1
ATOM 916 N N . LYS A 1 109 ? -8.306 -0.166 -14.489 1.00 45.50 109 LYS A N 1
ATOM 917 C CA . LYS A 1 109 ? -9.623 -0.784 -14.354 1.00 45.50 109 LYS A CA 1
ATOM 918 C C . LYS A 1 109 ? -9.469 -2.228 -14.836 1.00 45.50 109 LYS A C 1
ATOM 920 O O . LYS A 1 109 ? -8.816 -2.413 -15.863 1.00 45.50 109 LYS A O 1
ATOM 925 N N . PRO A 1 110 ? -10.027 -3.224 -14.129 1.00 46.09 110 PRO A N 1
ATOM 926 C CA . PRO A 1 110 ? -10.075 -4.567 -14.680 1.00 46.09 110 PRO A CA 1
ATOM 927 C C . PRO A 1 110 ? -10.761 -4.464 -16.043 1.00 46.09 110 PRO A C 1
ATOM 929 O O . PRO A 1 110 ? -11.851 -3.895 -16.132 1.00 46.09 110 PRO A O 1
ATOM 932 N N . GLU A 1 111 ? -10.084 -4.916 -17.098 1.00 40.41 111 GLU A N 1
ATOM 933 C CA . GLU A 1 111 ? -10.722 -5.077 -18.399 1.00 40.41 111 GLU A CA 1
ATOM 934 C C . GLU A 1 111 ? -11.940 -5.976 -18.177 1.00 40.41 111 GLU A C 1
ATOM 936 O O . GLU A 1 111 ? -11.830 -7.055 -17.586 1.00 40.41 111 GLU A O 1
ATOM 941 N N . GLU A 1 112 ? -13.123 -5.483 -18.546 1.00 36.78 112 GLU A N 1
ATOM 942 C CA . GLU A 1 112 ? -14.326 -6.302 -18.549 1.00 36.78 112 GLU A CA 1
ATOM 943 C C . GLU A 1 112 ? -14.069 -7.450 -19.525 1.00 36.78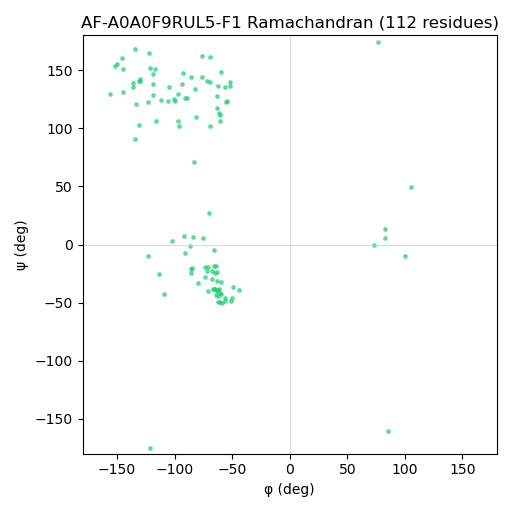 112 GLU A C 1
ATOM 945 O O . GLU A 1 112 ? -13.995 -7.256 -20.737 1.00 36.78 112 GLU A O 1
ATOM 950 N N . VAL A 1 113 ? -13.855 -8.646 -18.980 1.00 41.69 113 VAL A N 1
ATOM 951 C CA . VAL A 1 113 ? -13.811 -9.871 -19.773 1.00 41.69 113 VAL A CA 1
ATOM 952 C C . VAL A 1 113 ? -15.243 -10.102 -20.256 1.00 41.69 113 VAL A C 1
ATOM 954 O O . VAL A 1 113 ? -16.104 -10.483 -19.460 1.00 41.69 113 VAL A O 1
ATOM 957 N N . HIS A 1 114 ? -15.497 -9.765 -21.523 1.00 38.59 114 HIS A N 1
ATOM 958 C CA . HIS A 1 114 ? -16.746 -10.048 -22.233 1.00 38.59 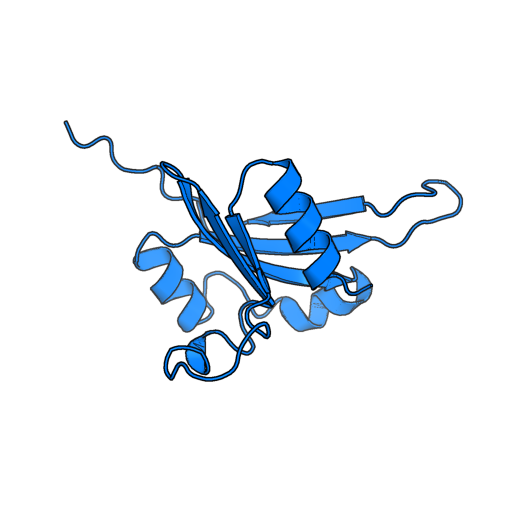114 HIS A CA 1
ATOM 959 C C . HIS A 1 114 ? -16.908 -11.543 -22.519 1.00 38.59 114 HIS A C 1
ATOM 961 O O . HIS A 1 114 ? -15.895 -12.197 -22.861 1.00 38.59 114 HIS A O 1
#

Sequence (114 aa):
MTTAYRSVLHMRKQGWWANTVEGKRGGQWRYDHFGVADLEAFRPGHGILWIQSYDYYARKVHDHLNAEHPIIKDWLASGGQFCHHVWHRPRKKIPKWTLETRWIGAPQKPEEVH

Nearest PDB structures (foldseek):
  6gvw-assembly1_F  TM=4.920E-01  e=2.580E+00  Mus musculus
  6gvw-assembly1_A  TM=4.931E-01  e=4.873E+00  Mus musculus
  5cw3-assembly1_C  TM=3.222E-01  e=7.137E+00  Camponotus floridanus

Secondary structure (DSSP, 8-state):
--HHHHHHHHHHHTT-EEEEGGG-S--STTTTTTTT-SEEEEETTTEEEEEEEEEGGGHHHHTTSSTTSHHHHHHHHTT-EEEEEEEEPPBTTB-S-EEEEEEES---PPP---

Mean predicted aligned error: 7.04 Å

Foldseek 3Di:
DFQLVVVCVVLVVVVKNKDFLPPDDDDPVSVLCVPQARMWIDDPQQGIEGEHTHEQVCVVVCPCNACPNPSNVVCVVVLYWYWYWYWYAADPVRNDIDTDIGTHDDNDNPDPPD

Solvent-accessible surface area (backbone atoms only — not 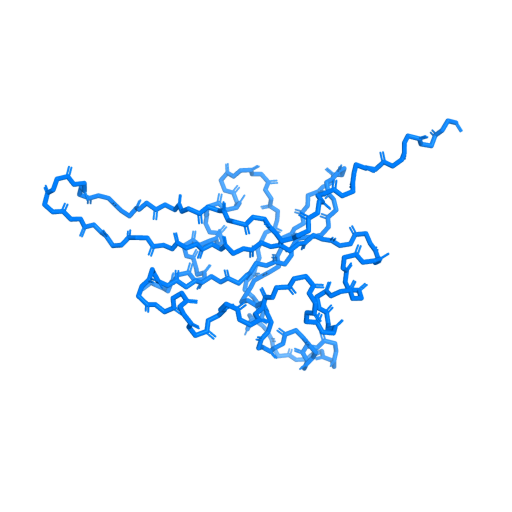comparable to full-atom values): 6762 Å² total; per-residue (Å²): 136,55,52,44,57,52,49,32,56,52,40,40,75,72,70,29,56,46,45,50,63,83,73,71,88,91,64,82,89,45,69,78,44,61,93,68,33,45,26,42,33,38,36,93,99,72,48,48,35,38,29,30,43,40,49,56,90,51,44,78,80,49,63,69,75,36,56,80,29,69,70,51,33,54,39,45,74,71,67,37,42,43,33,35,41,36,33,38,77,53,42,98,92,41,84,53,72,46,78,48,79,46,72,46,66,78,84,76,71,79,76,81,84,124